Protein AF-A0A970L7C4-F1 (afdb_monomer_lite)

Secondary structure (DSSP, 8-state):
-HHHHHHHHHHHHHHHHHHHHHHHHTTS-PPPGGGSHHHHHHHHHHHHHHHHHHHHHHHHHHHHH-

Radius of gyration: 16.55 Å; chains: 1; bounding box: 29×17×53 Å

Structure (mmCIF, N/CA/C/O backbone):
data_AF-A0A970L7C4-F1
#
_entry.id   AF-A0A970L7C4-F1
#
loop_
_atom_site.group_PDB
_atom_site.id
_atom_site.type_symbol
_atom_site.label_atom_id
_atom_site.label_alt_id
_atom_site.label_comp_id
_atom_site.label_asym_id
_atom_site.label_entity_id
_atom_site.label_seq_id
_atom_site.pdbx_PDB_ins_code
_atom_site.Cartn_x
_atom_site.Cartn_y
_atom_site.Cartn_z
_atom_site.occupancy
_atom_site.B_iso_or_equiv
_atom_site.auth_seq_id
_atom_site.auth_c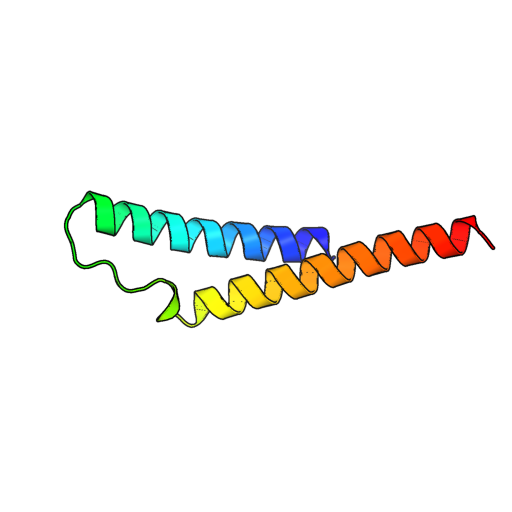omp_id
_atom_site.auth_asym_id
_atom_site.auth_atom_id
_atom_site.pdbx_PDB_model_num
ATOM 1 N N . LEU A 1 1 ? -1.031 -4.713 -15.185 1.00 77.56 1 LEU A N 1
ATOM 2 C CA . LEU A 1 1 ? -0.658 -5.415 -13.930 1.00 77.56 1 LEU A CA 1
ATOM 3 C C . LEU A 1 1 ? -0.224 -4.446 -12.830 1.00 77.56 1 LEU A C 1
ATOM 5 O O . LEU A 1 1 ? -0.882 -4.439 -11.797 1.00 77.56 1 LEU A O 1
ATOM 9 N N . GLY A 1 2 ? 0.779 -3.583 -13.054 1.00 87.56 2 GLY A N 1
ATOM 10 C CA . GLY A 1 2 ? 1.242 -2.610 -12.047 1.00 87.56 2 GLY A CA 1
ATOM 11 C C . GLY A 1 2 ? 0.138 -1.722 -11.450 1.00 87.56 2 GLY A C 1
ATOM 12 O O . GLY A 1 2 ? 0.010 -1.654 -10.233 1.00 87.56 2 GLY A O 1
ATOM 13 N N . THR A 1 3 ? -0.744 -1.149 -12.282 1.00 89.44 3 THR A N 1
ATOM 14 C CA . THR A 1 3 ? -1.883 -0.321 -11.826 1.00 89.44 3 THR A CA 1
ATOM 15 C C . THR A 1 3 ? -2.839 -1.073 -10.903 1.00 89.44 3 THR A C 1
ATOM 17 O O . THR A 1 3 ? -3.315 -0.525 -9.917 1.00 89.44 3 THR A O 1
ATOM 20 N N . VAL A 1 4 ? -3.114 -2.343 -11.214 1.00 91.94 4 VAL A N 1
ATOM 21 C CA . VAL A 1 4 ? -4.051 -3.181 -10.453 1.00 91.94 4 VAL A CA 1
ATOM 22 C C . VAL A 1 4 ? -3.458 -3.524 -9.091 1.00 91.94 4 VAL A C 1
ATOM 24 O O . VAL A 1 4 ? -4.128 -3.365 -8.077 1.00 91.94 4 VAL A O 1
ATOM 27 N N . MET A 1 5 ? -2.185 -3.929 -9.052 1.00 90.94 5 MET A N 1
ATOM 28 C CA . MET A 1 5 ? -1.487 -4.216 -7.796 1.00 90.94 5 MET A CA 1
ATOM 29 C C . MET A 1 5 ? -1.378 -2.963 -6.924 1.00 90.94 5 MET A C 1
ATOM 31 O O . MET A 1 5 ? -1.691 -3.014 -5.738 1.00 90.94 5 MET A O 1
ATOM 35 N N . PHE A 1 6 ? -1.038 -1.818 -7.520 1.00 91.31 6 PHE A N 1
ATOM 36 C CA . PHE A 1 6 ? -1.005 -0.540 -6.816 1.00 91.31 6 PHE A CA 1
ATOM 37 C C . PHE A 1 6 ? -2.370 -0.177 -6.209 1.00 91.31 6 PHE A C 1
ATOM 39 O O . PHE A 1 6 ? -2.440 0.157 -5.029 1.00 91.31 6 PHE A O 1
ATOM 46 N N . LEU A 1 7 ? -3.462 -0.304 -6.973 1.00 93.62 7 LEU A N 1
ATOM 47 C CA . LEU A 1 7 ? -4.818 -0.016 -6.492 1.00 93.62 7 LEU A CA 1
ATOM 48 C C . LEU A 1 7 ? -5.266 -0.964 -5.375 1.00 93.62 7 LEU A C 1
ATOM 50 O O . LEU A 1 7 ? -5.860 -0.510 -4.400 1.00 93.62 7 LEU A O 1
ATOM 54 N N . ILE A 1 8 ? -4.961 -2.260 -5.479 1.00 92.31 8 ILE A N 1
ATOM 55 C CA . ILE A 1 8 ? -5.282 -3.233 -4.425 1.00 92.31 8 ILE A CA 1
ATOM 56 C C . ILE A 1 8 ? -4.556 -2.860 -3.129 1.00 92.31 8 ILE A C 1
ATOM 58 O O . ILE A 1 8 ? -5.192 -2.769 -2.078 1.00 92.31 8 ILE A O 1
ATOM 62 N N . GLY A 1 9 ? -3.252 -2.582 -3.202 1.00 90.69 9 GLY A N 1
ATOM 63 C CA . GLY A 1 9 ? -2.473 -2.146 -2.043 1.00 90.69 9 GLY A CA 1
ATOM 64 C C . GLY A 1 9 ? -2.985 -0.827 -1.451 1.00 90.69 9 GLY A C 1
ATOM 65 O O . GLY A 1 9 ? -3.110 -0.712 -0.232 1.00 90.69 9 GLY A O 1
ATOM 66 N N . LEU A 1 10 ? -3.385 0.125 -2.303 1.00 92.31 10 LEU A N 1
ATOM 67 C CA . LEU A 1 10 ? -3.965 1.407 -1.897 1.00 92.31 10 LEU A CA 1
ATOM 68 C C . LEU A 1 10 ? -5.286 1.227 -1.135 1.00 92.31 10 LEU A C 1
ATOM 70 O O . LEU A 1 10 ? -5.453 1.804 -0.064 1.00 92.31 10 LEU A O 1
ATOM 74 N N . VAL A 1 11 ? -6.214 0.415 -1.651 1.00 93.81 11 VAL A N 1
ATOM 75 C CA . VAL A 1 11 ? -7.508 0.144 -0.998 1.00 93.81 11 VAL A CA 1
ATOM 76 C C . VAL A 1 11 ? -7.297 -0.557 0.344 1.00 93.81 11 VAL A C 1
ATOM 78 O O . VAL A 1 11 ? -7.940 -0.211 1.336 1.00 93.81 1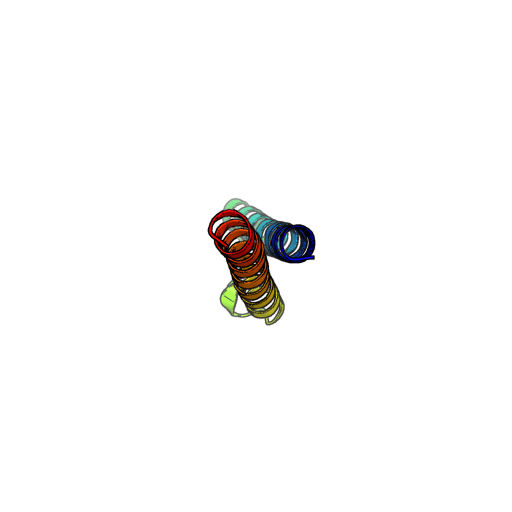1 VAL A O 1
ATOM 81 N N . MET A 1 12 ? -6.361 -1.504 0.402 1.00 89.00 12 MET A N 1
ATOM 82 C CA . MET A 1 12 ? -6.049 -2.258 1.616 1.00 89.00 12 MET A CA 1
ATOM 83 C C . MET A 1 12 ? -5.415 -1.363 2.696 1.00 89.00 12 MET A C 1
ATOM 85 O O . MET A 1 12 ? -5.825 -1.407 3.858 1.00 89.00 12 MET A O 1
ATOM 89 N N . ALA A 1 13 ? -4.480 -0.489 2.307 1.00 89.56 13 ALA A N 1
ATOM 90 C CA . ALA A 1 13 ? -3.875 0.510 3.187 1.00 89.56 13 ALA A CA 1
ATOM 91 C C . ALA A 1 13 ? -4.894 1.569 3.646 1.00 89.56 13 ALA A C 1
ATOM 93 O O . ALA A 1 13 ? -4.941 1.902 4.832 1.00 89.56 13 ALA A O 1
ATOM 94 N N . ALA A 1 14 ? -5.751 2.051 2.740 1.00 89.62 14 ALA A N 1
ATOM 95 C CA . ALA A 1 14 ? -6.812 3.004 3.053 1.00 89.62 14 ALA A CA 1
ATOM 96 C C . ALA A 1 14 ? -7.825 2.413 4.042 1.00 89.62 14 ALA A C 1
ATOM 98 O O . ALA A 1 14 ? -8.165 3.064 5.026 1.00 89.62 14 ALA A O 1
ATOM 99 N N . TYR A 1 15 ? -8.251 1.162 3.849 1.00 88.38 15 TYR A N 1
ATOM 100 C CA . TYR A 1 15 ? -9.149 0.468 4.773 1.00 88.38 15 TYR A CA 1
ATOM 101 C C . TYR A 1 15 ? -8.557 0.359 6.186 1.00 88.38 15 TYR A C 1
ATOM 103 O O . TYR A 1 15 ? -9.226 0.673 7.175 1.00 88.38 15 TYR A O 1
ATOM 111 N N . LEU A 1 16 ? -7.285 -0.037 6.297 1.00 84.69 16 LEU A N 1
ATOM 112 C CA . LEU A 1 16 ? -6.585 -0.126 7.581 1.00 84.69 16 LEU A CA 1
ATOM 113 C C . LEU A 1 16 ? -6.402 1.251 8.241 1.00 84.69 16 LEU A C 1
ATOM 115 O O . LEU A 1 16 ? -6.586 1.386 9.454 1.00 84.69 16 LEU A O 1
ATOM 119 N N . GLY A 1 17 ? -6.103 2.278 7.442 1.00 85.06 17 GLY A N 1
ATOM 120 C CA . GLY A 1 17 ? -5.999 3.667 7.886 1.00 85.06 17 GLY A CA 1
ATOM 121 C C . GLY A 1 17 ? -7.328 4.222 8.404 1.00 85.06 17 GLY A C 1
ATOM 122 O O . GLY A 1 17 ? -7.370 4.777 9.503 1.00 85.06 17 GLY A O 1
ATOM 123 N N . ILE A 1 18 ? -8.426 4.003 7.673 1.00 86.81 18 ILE A N 1
ATOM 124 C CA . ILE A 1 18 ? -9.781 4.408 8.075 1.00 86.81 18 ILE A CA 1
ATOM 125 C C . ILE A 1 18 ? -10.189 3.681 9.354 1.00 86.81 18 ILE A C 1
ATOM 127 O O . ILE A 1 18 ? -10.668 4.325 10.287 1.00 86.81 18 ILE A O 1
ATOM 131 N N . ARG A 1 19 ? -9.947 2.366 9.456 1.00 82.38 19 ARG A N 1
ATOM 132 C CA . ARG A 1 19 ? -10.196 1.624 10.701 1.00 82.38 19 ARG A CA 1
ATOM 133 C C . ARG A 1 19 ? -9.467 2.263 11.876 1.00 82.38 19 ARG A C 1
ATOM 135 O O . ARG A 1 19 ? -10.100 2.521 12.896 1.00 82.38 19 ARG A O 1
ATOM 142 N N . LYS A 1 20 ? -8.172 2.569 11.741 1.00 80.38 20 LYS A N 1
ATOM 143 C CA . LYS A 1 20 ? -7.426 3.243 12.813 1.00 80.38 20 LYS A CA 1
ATOM 144 C C . LYS A 1 20 ? -8.021 4.609 13.152 1.00 80.38 20 LYS A C 1
ATOM 146 O O . LYS A 1 20 ? -8.203 4.890 14.333 1.00 80.38 20 LYS A O 1
ATOM 151 N N . LEU A 1 21 ? -8.340 5.433 12.154 1.00 81.25 21 LEU A N 1
ATOM 152 C CA . LEU A 1 21 ? -8.935 6.755 12.371 1.00 81.25 21 LEU A CA 1
ATOM 153 C C . LEU A 1 21 ? -10.258 6.660 13.138 1.00 81.25 21 LEU A C 1
ATOM 155 O O . LEU A 1 21 ? -10.440 7.385 14.108 1.00 81.25 21 LEU A O 1
ATOM 159 N N . VAL A 1 22 ? -11.130 5.708 12.794 1.00 82.19 22 VAL A N 1
ATOM 160 C CA . VAL A 1 22 ? -12.401 5.481 13.503 1.00 82.19 22 VAL A CA 1
ATOM 161 C C . VAL A 1 22 ? -12.179 5.076 14.964 1.00 82.19 22 VAL A C 1
ATOM 163 O O . VAL A 1 22 ? -12.888 5.565 15.843 1.00 82.19 22 VAL A O 1
ATOM 166 N N . PHE A 1 23 ? -11.201 4.210 15.252 1.00 78.44 23 PHE A N 1
ATOM 167 C CA . PHE A 1 23 ? -10.873 3.829 16.633 1.00 78.44 23 PHE A CA 1
ATOM 168 C C . PHE A 1 23 ? -10.316 5.009 17.442 1.00 78.44 23 PHE A C 1
ATOM 170 O O . PHE A 1 23 ? -10.733 5.208 18.583 1.00 78.44 23 PHE A O 1
ATOM 177 N N . VAL A 1 24 ? -9.444 5.821 16.834 1.00 79.00 24 VAL A N 1
ATOM 178 C CA . VAL A 1 24 ? -8.897 7.042 17.449 1.00 79.00 24 VAL A CA 1
ATOM 179 C C . VAL A 1 24 ? -10.004 8.066 17.720 1.00 79.00 24 VAL A C 1
ATOM 181 O O . VAL A 1 24 ? -10.077 8.601 18.823 1.00 79.00 24 VAL A O 1
ATOM 184 N N . SER A 1 25 ? -10.917 8.292 16.770 1.00 76.94 25 SER A N 1
ATOM 185 C CA . SER A 1 25 ? -12.045 9.221 16.937 1.00 76.94 25 SER A CA 1
ATOM 186 C C . SER A 1 25 ? -13.052 8.785 18.007 1.00 76.94 25 SER A C 1
ATOM 188 O O . SER A 1 25 ? -13.762 9.627 18.544 1.00 76.94 25 SER A O 1
ATOM 190 N N . ARG A 1 26 ? -13.119 7.488 18.341 1.00 77.94 26 ARG A N 1
ATOM 191 C CA . ARG A 1 26 ? -13.978 6.948 19.412 1.00 77.94 26 ARG A CA 1
ATOM 192 C C . ARG A 1 26 ? -13.294 6.902 20.787 1.00 77.94 26 ARG A C 1
ATOM 194 O O . ARG A 1 26 ? -13.882 6.375 21.725 1.00 77.94 26 ARG A O 1
ATOM 201 N N . GLY A 1 27 ? -12.066 7.415 20.916 1.00 64.94 27 GLY A N 1
ATOM 202 C CA . GLY A 1 27 ? -11.324 7.438 22.185 1.00 64.94 27 GLY A CA 1
ATOM 203 C C . GLY A 1 27 ? -10.866 6.060 22.683 1.00 64.94 27 GLY A C 1
ATOM 204 O O . GLY A 1 27 ? -10.422 5.928 23.821 1.00 64.94 27 GLY A O 1
ATOM 205 N N . LEU A 1 28 ? -10.965 5.026 21.844 1.00 65.81 28 LEU A N 1
ATOM 206 C CA . LEU A 1 28 ? -10.507 3.673 22.152 1.00 65.81 28 LEU A CA 1
ATOM 207 C C . LEU A 1 28 ? -9.022 3.549 21.787 1.00 65.81 28 LEU A C 1
ATOM 209 O O . LEU A 1 28 ? -8.567 4.147 20.811 1.00 65.81 28 LEU A O 1
ATOM 213 N N . ARG A 1 29 ? -8.256 2.746 22.542 1.00 57.53 29 ARG A N 1
ATOM 214 C CA . ARG A 1 29 ? -6.862 2.420 22.193 1.00 57.53 29 ARG A CA 1
ATOM 215 C C . ARG A 1 29 ? -6.846 1.719 20.834 1.00 57.53 29 ARG A C 1
ATOM 217 O O . ARG A 1 29 ? -7.120 0.526 20.741 1.00 57.53 29 ARG A O 1
ATOM 224 N N . ALA A 1 30 ? -6.570 2.477 19.778 1.00 60.09 30 A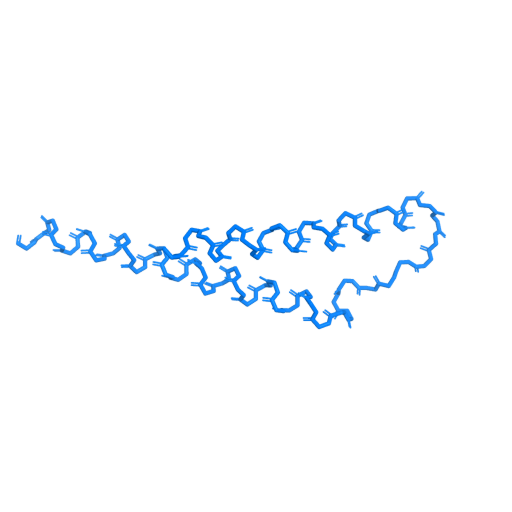LA A N 1
ATOM 225 C CA . ALA A 1 30 ? -6.463 1.936 18.437 1.00 60.09 30 ALA A CA 1
ATOM 226 C C . ALA A 1 30 ? -5.218 1.035 18.368 1.00 60.09 30 ALA A C 1
ATOM 228 O O . ALA A 1 30 ? -4.124 1.519 18.675 1.00 60.09 30 ALA A O 1
ATOM 229 N N . PRO A 1 31 ? -5.344 -0.242 17.964 1.00 64.44 31 PRO A N 1
ATOM 230 C CA . PRO A 1 31 ? -4.172 -1.058 17.675 1.00 64.44 31 PRO A CA 1
ATOM 231 C C . PRO A 1 31 ? -3.361 -0.379 16.566 1.00 64.44 31 PRO A C 1
ATOM 233 O O . PRO A 1 31 ? -3.928 0.179 15.616 1.00 64.44 31 PRO A O 1
ATOM 236 N N . LEU A 1 32 ? -2.034 -0.362 16.706 1.00 67.00 32 LEU A N 1
ATOM 237 C CA . LEU A 1 32 ? -1.167 0.264 15.717 1.00 67.00 32 LEU A CA 1
ATOM 238 C C . LEU A 1 32 ? -1.366 -0.443 14.369 1.00 67.00 32 LEU A C 1
ATOM 240 O O . LEU A 1 32 ? -1.343 -1.666 14.287 1.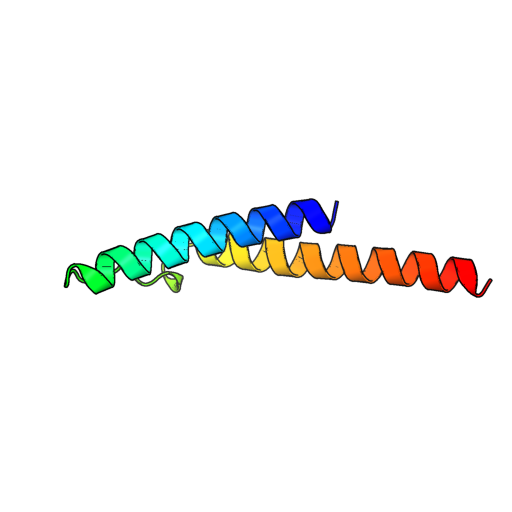00 67.00 32 LEU A O 1
ATOM 244 N N . VAL A 1 33 ? -1.540 0.326 13.289 1.00 66.25 33 VAL A N 1
ATOM 245 C CA . VAL A 1 33 ? -1.660 -0.239 11.925 1.00 66.25 33 VAL A CA 1
ATOM 246 C C . VAL A 1 33 ? -0.436 -1.092 11.586 1.00 66.25 33 VAL A C 1
ATOM 248 O O . VAL A 1 33 ? -0.558 -2.114 10.918 1.00 66.25 33 VAL A O 1
ATOM 251 N N . THR A 1 34 ? 0.721 -0.677 12.111 1.00 65.94 34 THR A N 1
ATOM 252 C CA . THR A 1 34 ? 2.025 -1.328 11.982 1.00 65.94 34 THR A CA 1
ATOM 253 C C . THR A 1 34 ? 2.162 -2.611 12.798 1.00 65.94 34 THR A C 1
ATOM 255 O O . THR A 1 34 ? 3.071 -3.369 12.517 1.00 65.94 34 THR A O 1
ATOM 258 N N . ASP A 1 35 ? 1.283 -2.909 13.759 1.00 69.94 35 ASP A N 1
ATOM 259 C CA . ASP A 1 35 ? 1.271 -4.230 14.416 1.00 69.94 35 ASP A CA 1
ATOM 260 C C . ASP A 1 35 ? 0.558 -5.289 13.564 1.00 69.94 35 ASP A C 1
ATOM 262 O O . ASP A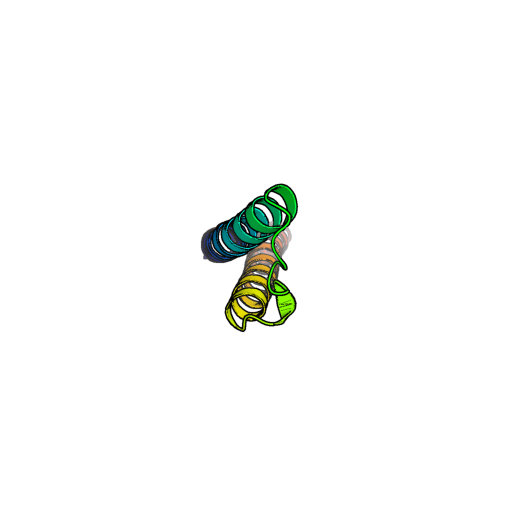 1 35 ? 0.661 -6.489 13.819 1.00 69.94 35 ASP A O 1
ATOM 266 N N . SER A 1 36 ? -0.186 -4.873 12.534 1.00 71.69 36 SER A N 1
ATOM 267 C CA . SER A 1 36 ? -0.887 -5.812 11.665 1.00 71.69 36 SER A CA 1
ATOM 268 C C . SER A 1 36 ? -0.029 -6.173 10.449 1.00 71.69 36 SER A C 1
ATOM 270 O O . SER A 1 36 ? 0.343 -5.311 9.650 1.00 71.69 36 SER A O 1
ATOM 272 N N . ALA A 1 37 ? 0.225 -7.471 10.259 1.00 80.31 37 ALA A N 1
ATOM 273 C CA . ALA A 1 37 ? 0.946 -8.004 9.098 1.00 80.31 37 ALA A CA 1
ATOM 274 C C . ALA A 1 37 ? 0.339 -7.547 7.753 1.00 80.31 37 ALA A C 1
ATOM 276 O O . ALA A 1 37 ? 1.053 -7.336 6.773 1.00 80.31 37 ALA A O 1
ATOM 277 N N . TYR A 1 38 ? -0.977 -7.316 7.721 1.00 80.56 38 TYR A N 1
ATOM 278 C CA . TYR A 1 38 ? -1.704 -6.830 6.548 1.00 80.56 38 TYR A CA 1
ATOM 279 C C . TYR A 1 38 ? -1.247 -5.450 6.066 1.00 80.56 38 TYR A C 1
ATOM 281 O O . TYR A 1 38 ? -1.295 -5.190 4.866 1.00 80.56 38 TYR A O 1
ATOM 289 N N . PHE A 1 39 ? -0.776 -4.579 6.962 1.00 83.69 39 PHE A N 1
ATOM 290 C CA . PHE A 1 39 ? -0.254 -3.270 6.569 1.00 83.69 39 PHE A CA 1
ATOM 291 C C . PHE A 1 39 ? 1.035 -3.400 5.760 1.00 83.69 39 PHE A C 1
ATOM 293 O O . PHE A 1 39 ? 1.171 -2.772 4.714 1.00 83.69 39 PHE A O 1
ATOM 300 N N . TYR A 1 40 ? 1.954 -4.255 6.213 1.00 87.00 40 TYR A N 1
ATOM 301 C CA . TYR A 1 40 ? 3.202 -4.504 5.499 1.00 87.00 40 TYR A CA 1
ATOM 302 C C . TYR A 1 40 ? 2.951 -5.164 4.147 1.00 87.00 40 TYR A C 1
ATOM 304 O O . TYR A 1 40 ? 3.539 -4.742 3.160 1.00 87.00 40 TYR A O 1
ATOM 312 N N . ILE A 1 41 ? 2.017 -6.118 4.067 1.00 88.50 41 ILE A N 1
ATOM 313 C CA . ILE A 1 41 ? 1.626 -6.733 2.790 1.00 88.50 41 ILE A CA 1
ATOM 314 C C . ILE A 1 41 ? 1.050 -5.677 1.836 1.00 88.50 41 ILE A C 1
ATOM 316 O O . ILE A 1 41 ? 1.466 -5.612 0.680 1.00 88.50 41 ILE A O 1
ATOM 320 N N . ALA A 1 42 ? 0.147 -4.814 2.314 1.00 90.12 42 ALA A N 1
ATOM 321 C CA . ALA A 1 42 ? -0.408 -3.723 1.513 1.00 90.12 42 ALA A CA 1
ATOM 322 C C . ALA A 1 42 ? 0.691 -2.774 1.001 1.00 90.12 42 ALA A C 1
ATOM 324 O O . ALA A 1 42 ? 0.711 -2.432 -0.183 1.00 90.12 42 ALA A O 1
ATOM 325 N N . LEU A 1 43 ? 1.645 -2.413 1.866 1.00 90.50 43 LEU A N 1
ATOM 326 C CA . LEU A 1 43 ? 2.782 -1.562 1.519 1.00 90.50 43 LEU A CA 1
ATOM 327 C C . LEU A 1 43 ? 3.689 -2.224 0.470 1.00 90.50 43 LEU A C 1
ATOM 329 O O . LEU A 1 43 ? 4.025 -1.601 -0.535 1.00 90.50 43 LEU A O 1
ATOM 333 N N . THR A 1 44 ? 4.055 -3.492 0.662 1.00 93.62 44 THR A N 1
ATOM 334 C CA . THR A 1 44 ? 4.886 -4.251 -0.282 1.00 93.62 44 THR A CA 1
ATOM 335 C C . THR A 1 44 ? 4.215 -4.352 -1.649 1.00 93.62 44 THR A C 1
ATOM 337 O O . THR A 1 44 ? 4.862 -4.125 -2.670 1.00 93.62 44 THR A O 1
ATOM 340 N N . VAL A 1 45 ? 2.909 -4.624 -1.685 1.00 94.12 45 VAL A N 1
ATOM 341 C CA . VAL A 1 45 ? 2.134 -4.689 -2.930 1.00 94.12 45 VAL A CA 1
ATOM 342 C C . VAL A 1 45 ? 2.093 -3.330 -3.639 1.00 94.12 45 VAL A C 1
ATOM 344 O O . VAL A 1 45 ? 2.243 -3.287 -4.861 1.00 94.12 45 VAL A O 1
ATOM 347 N N . MET A 1 46 ? 1.975 -2.218 -2.903 1.00 95.25 46 MET A N 1
ATOM 348 C CA . MET A 1 46 ? 2.078 -0.872 -3.484 1.00 95.25 46 MET A CA 1
ATOM 349 C C . MET A 1 46 ? 3.461 -0.605 -4.086 1.00 95.25 46 MET A C 1
ATOM 351 O O . MET A 1 46 ? 3.545 -0.110 -5.207 1.00 95.25 46 MET A O 1
ATOM 355 N N . VAL A 1 47 ? 4.539 -0.953 -3.374 1.00 95.00 47 VAL A N 1
ATOM 356 C CA . VAL A 1 47 ? 5.918 -0.756 -3.855 1.00 95.00 47 VAL A CA 1
ATOM 357 C C . VAL A 1 47 ? 6.167 -1.562 -5.130 1.00 95.00 47 VAL A C 1
ATOM 359 O O . VAL A 1 47 ? 6.641 -1.008 -6.122 1.00 95.00 47 VAL A O 1
ATOM 362 N N . ILE A 1 48 ? 5.783 -2.842 -5.147 1.00 95.12 48 ILE A N 1
ATOM 363 C CA . ILE A 1 48 ? 5.901 -3.700 -6.336 1.00 95.12 48 ILE A CA 1
ATOM 364 C C . ILE A 1 48 ? 5.049 -3.149 -7.488 1.00 95.12 48 ILE A C 1
ATOM 366 O O . ILE A 1 48 ? 5.518 -3.085 -8.623 1.00 95.12 48 ILE A O 1
ATOM 370 N N . GLY A 1 49 ? 3.820 -2.705 -7.208 1.00 94.38 49 GLY A N 1
ATOM 371 C CA . GLY A 1 49 ? 2.943 -2.084 -8.201 1.00 94.38 49 GLY A CA 1
ATOM 372 C C . GLY A 1 49 ? 3.575 -0.857 -8.864 1.00 94.38 49 GLY A C 1
ATOM 373 O O . GLY A 1 49 ? 3.557 -0.752 -10.091 1.00 94.38 49 GLY A O 1
ATOM 374 N N . SER A 1 50 ? 4.196 0.024 -8.075 1.00 95.06 50 SER A N 1
ATOM 375 C CA . SER A 1 50 ? 4.917 1.204 -8.571 1.00 95.06 50 SER A CA 1
ATOM 376 C C . SER A 1 50 ? 6.131 0.838 -9.424 1.00 95.06 50 SER A C 1
ATOM 378 O O . SER A 1 50 ? 6.327 1.446 -10.474 1.00 95.06 50 SER A O 1
ATOM 380 N N . ILE A 1 51 ? 6.911 -0.176 -9.025 1.00 96.25 51 ILE A N 1
ATOM 381 C CA . ILE A 1 51 ? 8.045 -0.675 -9.821 1.00 96.25 51 ILE A CA 1
ATOM 382 C C . ILE A 1 51 ? 7.546 -1.202 -11.170 1.00 96.25 51 ILE A C 1
ATOM 384 O O . ILE A 1 51 ? 8.079 -0.818 -12.203 1.00 96.25 51 ILE A O 1
ATOM 388 N N . LEU A 1 52 ? 6.475 -2.001 -11.188 1.00 94.88 52 LEU A N 1
ATOM 389 C CA . LEU A 1 52 ? 5.898 -2.529 -12.430 1.00 94.88 52 LEU A CA 1
ATOM 390 C C . LEU A 1 52 ? 5.339 -1.434 -13.350 1.00 94.88 52 LEU A C 1
ATOM 392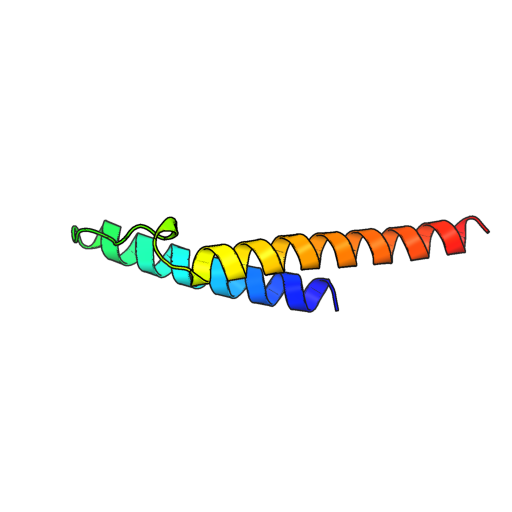 O O . LEU A 1 52 ? 5.433 -1.560 -14.569 1.00 94.88 52 LEU A O 1
ATOM 396 N N . LEU A 1 53 ? 4.756 -0.370 -12.790 1.00 94.38 53 LEU A N 1
ATOM 397 C CA . LEU A 1 53 ? 4.328 0.801 -13.562 1.00 94.38 53 LEU A CA 1
ATOM 398 C C . LEU A 1 53 ? 5.525 1.527 -14.183 1.00 94.38 53 LEU A C 1
ATOM 400 O O . LEU A 1 53 ? 5.525 1.775 -15.386 1.00 94.38 53 LEU A O 1
ATOM 404 N N . LEU A 1 54 ? 6.554 1.813 -13.380 1.00 95.19 54 LEU A N 1
ATOM 405 C CA . LEU A 1 54 ? 7.798 2.445 -13.828 1.00 95.19 54 LEU A CA 1
ATOM 406 C C . LEU A 1 54 ? 8.483 1.632 -14.926 1.00 95.19 54 LEU A C 1
ATOM 408 O O . LEU A 1 54 ? 8.839 2.192 -15.957 1.00 95.19 54 LEU A O 1
ATOM 412 N N . THR A 1 55 ? 8.626 0.320 -14.742 1.00 95.25 55 THR A N 1
ATOM 413 C CA . THR A 1 55 ? 9.208 -0.574 -15.749 1.00 95.25 55 THR A CA 1
ATOM 414 C C . THR A 1 55 ? 8.378 -0.597 -17.032 1.00 95.25 55 THR A C 1
ATOM 416 O O . THR A 1 55 ? 8.953 -0.607 -18.116 1.00 95.25 55 THR A O 1
ATOM 419 N N . GLY A 1 56 ? 7.045 -0.553 -16.934 1.00 93.06 56 GLY A N 1
ATOM 420 C CA . GLY A 1 56 ? 6.163 -0.457 -18.099 1.00 93.06 56 GLY A CA 1
ATOM 421 C C . GLY A 1 56 ? 6.380 0.830 -18.898 1.00 93.06 56 GLY A C 1
ATOM 422 O O . GLY A 1 56 ? 6.619 0.768 -20.102 1.00 93.06 56 GLY A O 1
ATOM 423 N N . PHE A 1 57 ? 6.375 1.987 -18.227 1.00 93.38 57 PHE A N 1
ATOM 424 C CA . PHE A 1 57 ? 6.651 3.274 -18.876 1.00 93.38 57 PHE A CA 1
ATOM 425 C C . PHE A 1 57 ? 8.067 3.345 -19.449 1.00 93.38 57 PHE A C 1
ATOM 427 O O . PHE A 1 57 ? 8.264 3.852 -20.550 1.00 93.38 57 PHE A O 1
ATOM 434 N N . LEU A 1 58 ? 9.054 2.816 -18.725 1.00 94.06 58 LEU A N 1
ATOM 435 C CA . LEU A 1 58 ? 10.438 2.774 -19.181 1.00 94.06 58 LEU A CA 1
ATOM 436 C C . LEU A 1 58 ? 10.590 1.901 -20.432 1.00 94.06 58 LEU A C 1
ATOM 438 O O . LEU A 1 58 ? 11.270 2.301 -21.371 1.00 94.06 58 LEU A O 1
ATOM 442 N N . GLY A 1 59 ? 9.922 0.746 -20.474 1.00 94.00 59 GLY A N 1
ATOM 443 C CA . GLY A 1 59 ? 9.882 -0.108 -21.660 1.00 94.00 59 GLY A CA 1
ATOM 444 C C . GLY A 1 59 ? 9.248 0.596 -22.860 1.00 94.00 59 GLY A C 1
ATOM 445 O O . GLY A 1 59 ? 9.767 0.506 -23.971 1.00 94.00 59 GLY A O 1
ATOM 446 N N . GLU A 1 60 ? 8.174 1.356 -22.634 1.00 94.19 60 GLU A N 1
ATOM 447 C CA . GLU A 1 60 ? 7.547 2.148 -23.690 1.00 94.19 60 GLU A CA 1
ATOM 448 C C . GLU A 1 60 ? 8.475 3.258 -24.201 1.00 94.19 60 GLU A C 1
ATOM 450 O O . GLU A 1 60 ? 8.618 3.400 -25.412 1.00 94.19 60 GLU A O 1
ATOM 455 N N . LEU A 1 61 ? 9.161 3.989 -23.313 1.00 95.31 61 LEU A N 1
ATOM 456 C CA . LEU A 1 61 ? 10.146 5.011 -23.690 1.00 95.31 61 LEU A CA 1
ATOM 457 C C . LEU A 1 61 ? 11.292 4.425 -24.520 1.00 95.31 61 LEU A C 1
ATOM 459 O O . LEU A 1 61 ? 11.596 4.970 -25.577 1.00 95.31 61 LEU A O 1
ATOM 463 N N . ILE A 1 62 ? 11.875 3.303 -24.085 1.00 94.69 62 ILE A N 1
ATOM 464 C CA . ILE A 1 62 ? 12.967 2.626 -24.805 1.00 94.69 62 ILE A CA 1
ATOM 465 C C . ILE A 1 62 ? 12.517 2.227 -26.214 1.00 94.69 62 ILE A C 1
ATOM 467 O O . ILE A 1 62 ? 13.238 2.479 -27.176 1.00 94.69 62 ILE A O 1
ATOM 471 N N . ASN A 1 63 ? 11.306 1.679 -26.349 1.00 93.25 63 ASN A N 1
ATOM 472 C CA . ASN A 1 63 ? 10.728 1.318 -27.644 1.00 93.25 63 ASN A CA 1
ATOM 473 C C . ASN A 1 63 ? 10.457 2.536 -28.545 1.00 93.25 63 ASN A C 1
ATOM 475 O O . ASN A 1 63 ? 10.404 2.394 -29.759 1.00 93.25 63 ASN A O 1
ATOM 479 N N . ARG A 1 64 ? 10.257 3.729 -27.971 1.00 90.12 64 ARG A N 1
ATOM 480 C CA . ARG A 1 64 ? 10.053 4.972 -28.736 1.00 90.12 64 ARG A CA 1
ATOM 481 C C . ARG A 1 64 ? 11.370 5.587 -29.209 1.00 90.12 64 ARG A C 1
ATOM 483 O O . ARG A 1 64 ? 11.361 6.348 -30.169 1.00 90.12 64 ARG A O 1
ATOM 490 N N . THR A 1 65 ? 12.467 5.313 -28.506 1.00 80.50 65 THR A N 1
ATOM 491 C CA . THR A 1 65 ? 13.816 5.796 -28.848 1.00 80.50 65 THR A CA 1
ATOM 492 C C . THR A 1 65 ? 14.611 4.849 -29.745 1.00 80.50 65 THR A C 1
ATOM 494 O O . THR A 1 65 ? 15.702 5.230 -30.166 1.00 80.50 65 THR A O 1
ATOM 497 N N . SER A 1 66 ? 14.104 3.639 -30.001 1.00 55.25 66 SER A N 1
ATOM 498 C CA . SER A 1 66 ? 14.757 2.634 -30.845 1.00 55.25 66 SER A CA 1
ATOM 499 C C . SER A 1 66 ? 14.210 2.588 -32.264 1.00 55.25 66 SER A C 1
ATOM 501 O O . SER A 1 66 ? 13.075 3.059 -32.492 1.00 55.25 66 SER A O 1
#

Foldseek 3Di:
DLVVLLVVLVVQLVVLVVQQVVCVVVVHPRDDSVVDPSNVVSVVSNVVSVVVVVVVVVVVVVVVVD

Sequence (66 aa):
LGTVMFLIGLVMAAYLGIRKLVFVSRGLRAPLVTDSAYFYIALTVMVIGSILLLTGFLGELINRTS

pLDDT: mean 85.06, std 10.8, range [55.25, 96.25]